Protein AF-A0A7X4D6W7-F1 (afdb_monomer_lite)

Secondary structure (DSSP, 8-state):
-HHHHHHHHHHHHHH---HHHHHHHHHHHHHHHHHHSPPHHHHHHHHHHHHHHHHHHHHHHHHHHHHHHHHHHHHHHHHHHHHHHHHHHHHHHHHHHHHHHHHHHTT-

Radius of gyration: 42.19 Å; chains: 1; bounding box: 81×18×113 Å

pLDDT: mean 94.42, std 5.71, range [59.44, 98.62]

Foldseek 3Di:
DVVLVVQLVCCVPPVVDDNVVSNVVSVVVVVVCVVPDDDPVNVVVVVVVVVVVVVVVVVVVVVVVVVVVVVVVVVVVVVVVVVVVVVVVVVVVVVVVVVVVVVVVVVD

Sequence (108 aa):
MNNAIALARKLEREHGFNQPQAEGIAQAIHEHESEHLATKADLAKLEATTKADLAKLEATTKADLAKLEANLAKLEAKLETGLTQLQIKLMTWTAVLAGIIIAVLKLT

Structure (mmCIF, N/CA/C/O backbone):
data_AF-A0A7X4D6W7-F1
#
_entry.id   AF-A0A7X4D6W7-F1
#
loop_
_atom_site.group_PDB
_atom_site.id
_atom_site.type_symbol
_atom_site.label_atom_id
_atom_site.label_alt_id
_atom_site.label_comp_id
_atom_site.label_asym_id
_atom_site.label_entity_id
_atom_site.label_seq_id
_atom_site.pdbx_PDB_ins_code
_atom_site.Cartn_x
_atom_site.Cartn_y
_atom_site.Cartn_z
_atom_site.occupancy
_atom_site.B_iso_or_equiv
_atom_site.auth_seq_id
_atom_site.auth_comp_id
_atom_site.auth_asym_id
_atom_site.auth_atom_id
_atom_site.pdbx_PDB_model_num
ATOM 1 N N . MET A 1 1 ? -22.251 -4.854 34.761 1.00 59.44 1 MET A N 1
ATOM 2 C CA . MET A 1 1 ? -23.123 -5.304 35.878 1.00 59.44 1 MET A CA 1
ATOM 3 C C . MET A 1 1 ? -22.401 -5.583 37.199 1.00 59.44 1 MET A C 1
ATOM 5 O O . MET A 1 1 ? -22.775 -4.932 38.162 1.00 59.44 1 MET A O 1
ATOM 9 N N . ASN A 1 2 ? -21.382 -6.456 37.303 1.00 71.69 2 ASN A N 1
ATOM 10 C CA . ASN A 1 2 ? -20.753 -6.753 38.615 1.00 71.69 2 ASN A CA 1
ATOM 11 C C . ASN A 1 2 ? -20.217 -5.511 39.360 1.00 71.69 2 ASN A C 1
ATOM 13 O O . ASN A 1 2 ? -20.422 -5.399 40.566 1.00 71.69 2 ASN A O 1
ATOM 17 N N . ASN A 1 3 ? -19.613 -4.550 38.650 1.00 82.88 3 ASN A N 1
ATOM 18 C CA . ASN A 1 3 ? -19.128 -3.306 39.264 1.00 82.88 3 ASN A CA 1
ATOM 19 C C . ASN A 1 3 ? -20.259 -2.361 39.701 1.00 82.88 3 ASN A C 1
ATOM 21 O O . ASN A 1 3 ? -20.164 -1.775 40.773 1.00 82.88 3 ASN A O 1
ATOM 25 N N . ALA A 1 4 ? -21.347 -2.259 38.931 1.00 88.06 4 ALA A N 1
ATOM 26 C CA . ALA A 1 4 ? -22.500 -1.428 39.290 1.00 88.06 4 ALA A CA 1
ATOM 27 C C . ALA A 1 4 ? -23.205 -1.957 40.554 1.00 88.06 4 ALA A C 1
ATOM 29 O O . ALA A 1 4 ? -23.505 -1.201 41.471 1.00 88.06 4 ALA A O 1
ATOM 30 N N . ILE A 1 5 ? -23.370 -3.280 40.666 1.00 89.81 5 ILE A N 1
ATOM 31 C CA . ILE A 1 5 ? -23.958 -3.917 41.856 1.00 89.81 5 ILE A CA 1
ATOM 32 C C . ILE A 1 5 ? -23.047 -3.741 43.080 1.00 89.81 5 ILE A C 1
ATOM 34 O O . ILE A 1 5 ? -23.523 -3.497 44.189 1.00 89.81 5 ILE A O 1
ATOM 38 N N . ALA A 1 6 ? -21.728 -3.850 42.895 1.00 92.81 6 ALA A N 1
ATOM 39 C CA . ALA A 1 6 ? -20.769 -3.600 43.966 1.00 92.81 6 ALA A CA 1
ATOM 40 C C . ALA A 1 6 ? -20.799 -2.135 44.437 1.00 92.81 6 ALA A C 1
ATOM 42 O O . ALA A 1 6 ? -20.737 -1.888 45.642 1.00 92.81 6 ALA A O 1
ATOM 43 N N . LEU A 1 7 ? -20.943 -1.185 43.507 1.00 92.69 7 LEU A N 1
ATOM 44 C CA . LEU A 1 7 ? -21.059 0.242 43.800 1.00 92.69 7 LEU A CA 1
ATOM 45 C C . LEU A 1 7 ? -22.356 0.567 44.553 1.00 92.69 7 LEU A C 1
ATOM 47 O O . LEU A 1 7 ? -22.292 1.226 45.589 1.00 92.69 7 LEU A O 1
ATOM 51 N N . ALA A 1 8 ? -23.500 0.038 44.112 1.00 93.62 8 ALA A N 1
ATOM 52 C CA . ALA A 1 8 ? -24.781 0.208 44.803 1.00 93.62 8 ALA A CA 1
ATOM 53 C C . ALA A 1 8 ? -24.704 -0.290 46.260 1.00 93.62 8 ALA A C 1
ATOM 55 O O . ALA A 1 8 ? -24.963 0.458 47.201 1.00 93.62 8 ALA A O 1
ATOM 56 N N . ARG A 1 9 ? -24.183 -1.506 46.478 1.00 93.25 9 ARG A N 1
ATOM 57 C CA . ARG A 1 9 ? -23.985 -2.066 47.832 1.00 93.25 9 ARG A CA 1
ATOM 58 C C . ARG A 1 9 ? -23.005 -1.277 48.700 1.00 93.25 9 ARG A C 1
ATOM 60 O O . ARG A 1 9 ? -23.009 -1.439 49.922 1.00 93.25 9 ARG A O 1
ATOM 67 N N . LYS A 1 10 ? -22.094 -0.514 48.094 1.00 94.50 10 LYS A N 1
ATOM 68 C CA . LYS A 1 10 ? -21.163 0.359 48.814 1.00 94.50 10 LYS A CA 1
ATOM 69 C C . LYS A 1 10 ? -21.861 1.648 49.246 1.00 94.50 10 LYS A C 1
ATOM 71 O O . LYS A 1 10 ? -21.742 2.036 50.403 1.00 94.50 10 LYS A O 1
ATOM 76 N N . LEU A 1 11 ? -22.652 2.246 48.354 1.00 94.00 11 LEU A N 1
ATOM 77 C CA . LEU A 1 11 ? -23.474 3.428 48.635 1.00 94.00 11 LEU A CA 1
ATOM 78 C C . LEU A 1 11 ? -24.482 3.173 49.767 1.00 94.00 11 LEU A C 1
ATOM 80 O O . LEU A 1 11 ? -24.625 4.013 50.654 1.00 94.00 11 LEU A O 1
ATOM 84 N N . GLU A 1 12 ? -25.106 1.993 49.794 1.00 94.75 12 GLU A N 1
ATOM 85 C CA . GLU A 1 12 ? -26.018 1.592 50.876 1.00 94.75 12 GLU A CA 1
ATOM 86 C C . GLU A 1 12 ? -25.314 1.481 52.235 1.00 94.75 12 GLU A C 1
ATOM 88 O O . GLU A 1 12 ? -25.796 1.999 53.241 1.00 94.75 12 GLU A O 1
ATOM 93 N N . ARG A 1 13 ? -24.156 0.809 52.278 1.00 92.81 13 ARG A N 1
ATOM 94 C CA . ARG A 1 13 ? -23.479 0.464 53.541 1.00 92.81 13 ARG A CA 1
ATOM 95 C C . ARG A 1 13 ? -22.631 1.588 54.124 1.00 92.81 13 ARG A C 1
ATOM 97 O O . ARG A 1 13 ? -22.550 1.701 55.342 1.00 92.81 13 ARG A O 1
ATOM 104 N N . GLU A 1 14 ? -21.970 2.374 53.281 1.00 93.56 14 GLU A N 1
ATOM 105 C CA . GLU A 1 14 ? -20.969 3.360 53.719 1.00 93.56 14 GLU A CA 1
ATOM 106 C C . GLU A 1 14 ? -21.504 4.795 53.717 1.00 93.56 14 GLU A C 1
ATOM 108 O O . GLU A 1 14 ? -20.953 5.658 54.399 1.00 93.56 14 GLU A O 1
ATOM 113 N N . HIS A 1 15 ? -22.578 5.060 52.969 1.00 89.88 15 HIS A N 1
ATOM 114 C CA . HIS A 1 15 ? -23.077 6.418 52.741 1.00 89.88 15 HIS A CA 1
ATOM 115 C C . HIS A 1 15 ? -24.567 6.594 53.066 1.00 89.88 15 HIS A C 1
ATOM 117 O O . HIS A 1 15 ? -25.097 7.691 52.905 1.00 89.88 15 HIS A O 1
ATOM 123 N N . GLY A 1 16 ? -25.236 5.546 53.562 1.00 89.31 16 GLY A N 1
ATOM 124 C CA . GLY A 1 16 ? -26.609 5.624 54.068 1.00 89.31 16 GLY A CA 1
ATOM 125 C C . GLY A 1 16 ? -27.675 5.870 52.998 1.00 89.31 16 GLY A C 1
ATOM 126 O O . GLY A 1 16 ? -28.794 6.252 53.341 1.00 89.31 16 GLY A O 1
ATOM 127 N N . PHE A 1 17 ? -27.352 5.667 51.717 1.00 93.56 17 PHE A N 1
ATOM 128 C CA . PHE A 1 17 ? -28.344 5.717 50.644 1.00 93.56 17 PHE A CA 1
ATOM 129 C C . PHE A 1 17 ? -29.317 4.543 50.768 1.00 93.56 17 PHE A C 1
ATOM 131 O O . PHE A 1 17 ? -28.921 3.425 51.100 1.00 93.56 17 PHE A O 1
ATOM 138 N N . ASN A 1 18 ? -30.595 4.779 50.473 1.00 93.56 18 ASN A N 1
ATOM 139 C CA . ASN A 1 18 ? -31.544 3.676 50.347 1.00 93.56 18 ASN A CA 1
ATOM 140 C C . ASN A 1 18 ? -31.336 2.930 49.017 1.00 93.56 18 ASN A C 1
ATOM 142 O O . ASN A 1 18 ? -30.727 3.455 48.083 1.00 93.56 18 ASN A O 1
ATOM 146 N N . GLN A 1 19 ? -31.854 1.705 48.932 1.00 92.06 19 GLN A N 1
ATOM 147 C CA . GLN A 1 19 ? -31.657 0.832 47.772 1.00 92.06 19 GLN A CA 1
ATOM 148 C C . GLN A 1 19 ? -32.035 1.501 46.427 1.00 92.06 19 GLN A C 1
ATOM 150 O O . GLN A 1 19 ? -31.192 1.513 45.530 1.00 92.06 19 GLN A O 1
ATOM 155 N N . PRO A 1 20 ? -33.208 2.157 46.274 1.00 93.75 20 PRO A N 1
ATOM 156 C CA . PRO A 1 20 ? -33.543 2.854 45.029 1.00 93.75 20 PRO A CA 1
ATOM 157 C C . PRO A 1 20 ? -32.540 3.947 44.627 1.00 93.75 20 PRO A C 1
ATOM 159 O O . PRO A 1 20 ? -32.229 4.105 43.447 1.00 93.75 20 PRO A O 1
ATOM 162 N N . GLN A 1 21 ? -32.020 4.711 45.595 1.00 93.88 21 GLN A N 1
ATOM 163 C CA . GLN A 1 21 ? -31.022 5.754 45.335 1.00 93.88 21 GLN A CA 1
ATOM 164 C C . GLN A 1 21 ? -29.677 5.158 44.911 1.00 93.88 21 GLN A C 1
ATOM 166 O O . GLN A 1 21 ? -29.067 5.631 43.953 1.00 93.88 21 GLN A O 1
ATOM 171 N N . ALA A 1 22 ? -29.218 4.119 45.608 1.00 94.75 22 ALA A N 1
ATOM 172 C CA . ALA A 1 22 ? -27.945 3.469 45.330 1.00 94.75 22 ALA A CA 1
ATOM 173 C C . ALA A 1 22 ? -27.931 2.775 43.958 1.00 94.75 22 ALA A C 1
ATOM 175 O O . ALA A 1 22 ? -26.953 2.901 43.218 1.00 94.75 22 ALA A O 1
ATOM 176 N N . GLU A 1 23 ? -29.021 2.092 43.599 1.00 93.12 23 GLU A N 1
ATOM 177 C CA . GLU A 1 23 ? -29.201 1.470 42.284 1.00 93.12 23 GLU A CA 1
ATOM 178 C C . GLU A 1 23 ? -29.250 2.521 41.169 1.00 93.12 23 GLU A C 1
ATOM 180 O O . GLU A 1 23 ? -28.527 2.388 40.182 1.00 93.12 23 GLU A O 1
ATOM 185 N N . GLY A 1 24 ? -30.016 3.605 41.351 1.00 93.62 24 GLY A N 1
ATOM 186 C CA . GLY A 1 24 ? -30.113 4.687 40.365 1.00 93.62 24 GLY A CA 1
ATOM 187 C C . GLY A 1 24 ? -28.771 5.371 40.086 1.00 93.62 24 GLY A C 1
ATOM 188 O O . GLY A 1 24 ? -28.416 5.581 38.927 1.00 93.62 24 GLY A O 1
ATOM 189 N N . ILE A 1 25 ? -27.985 5.661 41.130 1.00 92.44 25 ILE A N 1
ATOM 190 C CA . ILE A 1 25 ? -26.644 6.253 40.985 1.00 92.44 25 ILE A CA 1
ATOM 191 C C . ILE A 1 25 ? -25.692 5.276 40.287 1.00 92.44 25 ILE A C 1
ATOM 193 O O . ILE A 1 25 ? -24.982 5.659 39.357 1.00 92.44 25 ILE A O 1
ATOM 197 N N . ALA A 1 26 ? -25.669 4.010 40.714 1.00 93.31 26 ALA A N 1
ATOM 198 C CA . ALA A 1 26 ? -24.780 3.015 40.126 1.00 93.31 26 ALA A CA 1
ATOM 199 C C . ALA A 1 26 ? -25.115 2.725 38.657 1.00 93.31 26 ALA A C 1
ATOM 201 O O . ALA A 1 26 ? -24.208 2.488 37.857 1.00 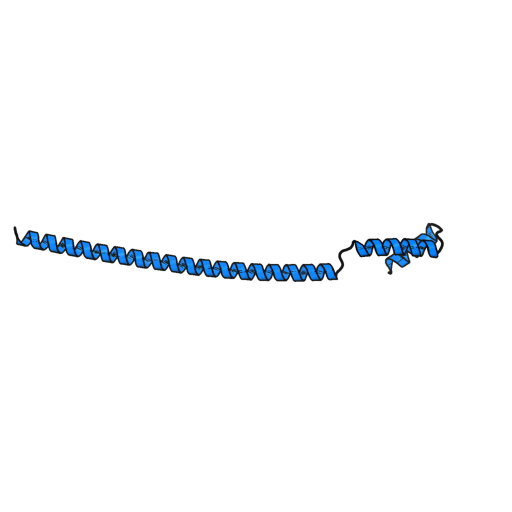93.31 26 ALA A O 1
ATOM 202 N N . GLN A 1 27 ? -26.398 2.765 38.298 1.00 91.56 27 GLN A N 1
ATOM 203 C CA . GLN A 1 27 ? -26.844 2.588 36.926 1.00 91.56 27 GLN A CA 1
ATOM 204 C C . GLN A 1 27 ? -26.512 3.800 36.052 1.00 91.56 27 GLN A C 1
ATOM 206 O O . GLN A 1 27 ? -25.934 3.607 34.988 1.00 91.56 27 GLN A O 1
ATOM 211 N N . ALA A 1 28 ? -26.753 5.025 36.529 1.00 91.88 28 ALA A N 1
ATOM 212 C CA . ALA A 1 28 ? -26.384 6.240 35.798 1.00 91.88 28 ALA A CA 1
ATOM 213 C C . ALA A 1 28 ? -24.873 6.305 35.504 1.00 91.88 28 ALA A C 1
ATOM 215 O O . ALA A 1 28 ? -24.463 6.666 34.403 1.00 91.88 28 ALA A O 1
ATOM 216 N N . ILE A 1 29 ? -24.033 5.897 36.465 1.00 90.38 29 ILE A N 1
ATOM 217 C CA . ILE A 1 29 ? -22.578 5.803 36.267 1.00 90.38 29 ILE A CA 1
ATOM 218 C C . ILE A 1 29 ? -22.233 4.705 35.256 1.00 90.38 29 ILE A C 1
ATOM 220 O O . ILE A 1 29 ? -21.395 4.922 34.385 1.00 90.38 29 ILE A O 1
ATOM 224 N N . HIS A 1 30 ? -22.877 3.537 35.344 1.00 89.56 30 HIS A N 1
ATOM 225 C CA . HIS A 1 30 ? -22.619 2.439 34.415 1.00 89.56 30 HIS A CA 1
ATOM 226 C C . HIS A 1 30 ? -22.994 2.792 32.973 1.00 89.56 30 HIS A C 1
ATOM 228 O O . HIS A 1 30 ? -22.234 2.469 32.061 1.00 89.56 30 HIS A O 1
ATOM 234 N N . GLU A 1 31 ? -24.136 3.451 32.780 1.00 88.12 31 GLU A N 1
ATOM 235 C CA . GLU A 1 31 ? -24.605 3.925 31.478 1.00 88.12 31 GLU A CA 1
ATOM 236 C C . GLU A 1 31 ? -23.617 4.944 30.902 1.00 88.12 31 GLU A C 1
ATOM 238 O O . GLU A 1 31 ? -23.079 4.717 29.817 1.00 88.12 31 GLU A O 1
ATOM 243 N N . HIS A 1 32 ? -23.250 5.967 31.679 1.00 88.94 32 HIS A N 1
ATOM 244 C CA . HIS A 1 32 ? -22.270 6.970 31.261 1.00 88.94 32 HIS A CA 1
ATOM 245 C C . HIS A 1 32 ? -20.894 6.365 30.914 1.00 88.94 32 HIS A C 1
ATOM 247 O O . HIS A 1 32 ? -20.291 6.720 29.903 1.00 88.94 32 HIS A O 1
ATOM 253 N N . GLU A 1 33 ? -20.377 5.421 31.711 1.00 87.38 33 GLU A N 1
ATOM 254 C CA . GLU A 1 33 ? -19.128 4.715 31.384 1.00 87.38 33 GLU A CA 1
ATOM 255 C C . GLU A 1 33 ? -19.259 3.883 30.104 1.00 87.38 33 GLU A C 1
ATOM 257 O O . GLU A 1 33 ? -18.354 3.873 29.271 1.00 87.38 33 GLU A O 1
ATOM 262 N N . SER A 1 34 ? -20.381 3.185 29.926 1.00 85.00 34 SER A N 1
ATOM 263 C CA . SER A 1 34 ? -20.592 2.329 28.757 1.00 85.00 34 SER A CA 1
ATOM 264 C C . SER A 1 34 ? -20.701 3.108 27.447 1.00 85.00 34 SER A C 1
ATOM 266 O O . SER A 1 34 ? -20.308 2.586 26.407 1.00 85.00 34 SER A O 1
ATOM 268 N N . GLU A 1 35 ? -21.164 4.358 27.493 1.00 86.38 35 GLU A N 1
ATOM 269 C CA . GLU A 1 35 ? -21.242 5.229 26.319 1.00 86.38 35 GLU A CA 1
ATOM 270 C C . GLU A 1 35 ? -19.876 5.769 25.872 1.00 86.38 35 GLU A C 1
ATOM 272 O O . GLU A 1 35 ? -19.711 6.120 24.706 1.00 86.38 35 GLU A O 1
ATOM 277 N N . HIS A 1 36 ? -18.905 5.895 26.782 1.00 82.81 36 HIS A N 1
ATOM 278 C CA . HIS A 1 36 ? -17.643 6.604 26.513 1.00 82.81 36 HIS A CA 1
ATOM 279 C C . HIS A 1 36 ? -16.431 5.676 26.372 1.00 82.81 36 HIS A C 1
ATOM 281 O O . HIS A 1 36 ? -15.348 6.116 25.980 1.00 82.81 36 HIS A O 1
ATOM 287 N N . LEU A 1 37 ? -16.590 4.391 26.683 1.00 87.00 37 LEU A N 1
ATOM 288 C CA . LEU A 1 37 ? -15.519 3.410 26.583 1.00 87.00 37 LEU A CA 1
ATOM 289 C C . LEU A 1 37 ? -15.550 2.697 25.232 1.00 87.00 37 LEU A C 1
ATOM 291 O O . LEU A 1 37 ? -16.552 2.100 24.846 1.00 87.00 37 LEU A O 1
ATOM 295 N N . ALA A 1 38 ? -14.401 2.679 24.554 1.00 87.50 38 ALA A N 1
ATOM 296 C CA . ALA A 1 38 ? -14.204 1.796 23.414 1.00 87.50 38 ALA A CA 1
ATOM 297 C C . ALA A 1 38 ? -14.352 0.335 23.862 1.00 87.50 38 ALA A C 1
ATOM 299 O O . ALA A 1 38 ? -13.708 -0.127 24.811 1.00 87.50 38 ALA A O 1
ATOM 300 N N . THR A 1 39 ? -15.202 -0.407 23.164 1.00 89.81 39 THR A N 1
ATOM 301 C CA . THR A 1 39 ? -15.470 -1.810 23.455 1.00 89.81 39 THR A CA 1
ATOM 302 C C . THR A 1 39 ? -14.451 -2.718 22.770 1.00 89.81 39 THR A C 1
ATOM 304 O O . THR A 1 39 ? -13.717 -2.332 21.857 1.00 89.81 39 THR A O 1
ATOM 307 N N . LYS A 1 40 ? -14.438 -3.999 23.154 1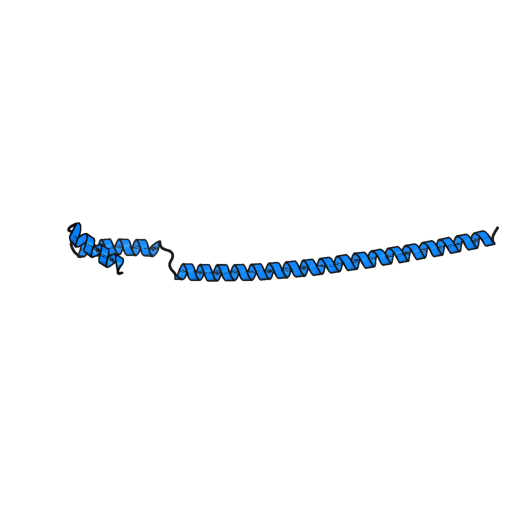.00 92.88 40 LYS A N 1
ATOM 308 C CA . LYS A 1 40 ? -13.660 -5.017 22.428 1.00 92.88 40 LYS A CA 1
ATOM 309 C C . LYS A 1 40 ? -14.077 -5.133 20.958 1.00 92.88 40 LYS A C 1
ATOM 311 O O . LYS A 1 40 ? -13.241 -5.474 20.128 1.00 92.88 40 LYS A O 1
ATOM 316 N N . ALA A 1 41 ? -15.344 -4.859 20.639 1.00 91.19 41 ALA A N 1
ATOM 317 C CA . ALA A 1 41 ? -15.829 -4.871 19.264 1.00 91.19 41 ALA A CA 1
ATOM 318 C C . ALA A 1 41 ? -15.233 -3.711 18.452 1.00 91.19 41 ALA A C 1
ATOM 320 O O . ALA A 1 41 ? -14.821 -3.919 17.311 1.00 91.19 41 ALA A O 1
ATOM 321 N N . ASP A 1 42 ? -15.103 -2.527 19.058 1.00 94.81 42 ASP A N 1
ATOM 322 C CA . ASP A 1 42 ? -14.457 -1.372 18.424 1.00 94.81 42 ASP A CA 1
ATOM 323 C C . ASP A 1 42 ? -12.980 -1.651 18.138 1.00 94.81 42 ASP A C 1
ATOM 325 O O . ASP A 1 42 ? -12.503 -1.401 17.031 1.00 94.81 42 ASP A O 1
ATOM 329 N N . LEU A 1 43 ? -12.275 -2.261 19.097 1.00 96.12 43 LEU A N 1
ATOM 330 C CA . LEU A 1 43 ? -10.886 -2.689 18.911 1.00 96.12 43 LEU A CA 1
ATOM 331 C C . LEU A 1 43 ? -10.750 -3.746 17.809 1.00 96.12 43 LEU A C 1
ATOM 333 O O . LEU A 1 43 ? -9.872 -3.619 16.961 1.00 96.12 43 LEU A O 1
ATOM 337 N N . ALA A 1 44 ? -11.632 -4.748 17.769 1.00 96.75 44 ALA A N 1
ATOM 338 C CA . ALA A 1 44 ? -11.615 -5.769 16.721 1.00 96.75 44 ALA A CA 1
ATOM 339 C C . ALA A 1 44 ? -11.871 -5.168 15.328 1.00 96.75 44 ALA A C 1
ATOM 341 O O . ALA A 1 44 ? -11.219 -5.543 14.351 1.00 96.75 44 ALA A O 1
ATOM 342 N N . LYS A 1 45 ? -12.784 -4.193 15.230 1.00 97.62 45 LYS A N 1
ATOM 343 C CA . LYS A 1 45 ? -13.041 -3.452 13.990 1.00 97.62 45 LYS A CA 1
ATOM 344 C C . LYS A 1 45 ? -11.825 -2.627 13.567 1.00 97.62 45 LYS A C 1
ATOM 346 O O . LYS A 1 45 ? -11.475 -2.623 12.385 1.00 97.62 45 LYS A O 1
ATOM 351 N N . LEU A 1 46 ? -11.175 -1.950 14.513 1.00 98.00 46 LEU A N 1
ATOM 352 C CA . LEU A 1 46 ? -9.964 -1.175 14.251 1.00 98.00 46 LEU A CA 1
ATOM 353 C C . LEU A 1 46 ? -8.808 -2.078 13.804 1.00 98.00 46 LEU A C 1
ATOM 355 O O . LEU A 1 46 ? -8.126 -1.754 12.835 1.00 98.00 46 LEU A O 1
ATOM 359 N N . GLU A 1 47 ? -8.624 -3.233 14.446 1.00 98.06 47 GLU A N 1
ATOM 360 C CA . GLU A 1 47 ? -7.612 -4.223 14.071 1.00 98.06 47 GLU A CA 1
ATOM 361 C C . GLU A 1 47 ? -7.853 -4.758 12.653 1.00 98.06 47 GLU A C 1
ATOM 363 O O . GLU A 1 47 ? -6.928 -4.801 11.841 1.00 98.06 47 GLU A O 1
ATOM 368 N N . ALA A 1 48 ? -9.100 -5.111 12.325 1.00 98.00 48 ALA A N 1
ATOM 369 C CA . ALA A 1 48 ? -9.468 -5.577 10.991 1.00 98.00 48 ALA A CA 1
ATOM 370 C C . ALA A 1 48 ? -9.221 -4.505 9.917 1.00 98.00 48 ALA A C 1
ATOM 372 O O . ALA A 1 48 ? -8.647 -4.805 8.870 1.00 98.00 48 ALA A O 1
ATOM 373 N N . THR A 1 49 ? -9.600 -3.255 10.197 1.00 98.25 49 THR A N 1
ATOM 374 C CA . THR A 1 49 ? -9.383 -2.121 9.282 1.00 98.25 49 THR A CA 1
ATOM 375 C C . THR A 1 49 ? -7.889 -1.872 9.078 1.00 98.25 49 THR A C 1
ATOM 377 O O . THR A 1 49 ? -7.421 -1.816 7.947 1.00 98.25 49 THR A O 1
ATOM 380 N N . THR A 1 50 ? -7.114 -1.850 10.165 1.00 98.38 50 THR A N 1
ATOM 381 C CA . THR A 1 50 ? -5.658 -1.643 10.122 1.00 98.38 50 THR A CA 1
ATOM 382 C C . THR A 1 50 ? -4.955 -2.744 9.328 1.00 98.38 50 THR A C 1
ATOM 384 O O . THR A 1 50 ? -4.074 -2.461 8.519 1.00 98.38 50 THR A O 1
ATOM 387 N N . LYS A 1 51 ? -5.356 -4.010 9.511 1.00 98.44 51 LYS A N 1
ATOM 388 C CA . LYS A 1 51 ? -4.830 -5.141 8.731 1.00 98.44 51 LYS A CA 1
ATOM 389 C C . LYS A 1 51 ? -5.149 -5.008 7.243 1.00 98.44 51 LYS A C 1
ATOM 391 O O . LYS A 1 51 ? -4.279 -5.275 6.417 1.00 98.44 51 LYS A O 1
ATOM 396 N N . ALA A 1 52 ? -6.367 -4.593 6.901 1.00 98.12 52 ALA A N 1
ATOM 397 C CA . ALA A 1 52 ? -6.764 -4.378 5.512 1.00 98.12 52 ALA A CA 1
ATOM 398 C C . ALA A 1 52 ? -5.964 -3.239 4.858 1.00 98.12 52 ALA A C 1
ATOM 400 O O . ALA A 1 52 ? -5.483 -3.397 3.734 1.00 98.12 52 ALA A O 1
ATOM 401 N N . ASP A 1 53 ? -5.762 -2.131 5.573 1.00 98.62 53 ASP A N 1
ATOM 402 C CA . ASP A 1 53 ? -4.974 -0.995 5.088 1.00 98.62 53 ASP A CA 1
ATOM 403 C C . ASP A 1 53 ? -3.502 -1.370 4.878 1.00 98.62 53 ASP A C 1
ATOM 405 O O . ASP A 1 53 ? -2.924 -1.037 3.843 1.00 98.62 53 ASP A O 1
ATOM 409 N N . LEU A 1 54 ? -2.912 -2.139 5.801 1.00 98.62 54 LEU A N 1
ATOM 410 C CA . LEU A 1 54 ? -1.556 -2.679 5.655 1.00 98.62 54 LEU A CA 1
ATOM 411 C C . LEU A 1 54 ? -1.425 -3.595 4.435 1.00 98.62 54 LEU A C 1
ATOM 413 O O . LEU A 1 54 ? -0.490 -3.438 3.652 1.00 98.62 54 LEU A O 1
ATOM 417 N N . ALA A 1 55 ? -2.375 -4.512 4.236 1.00 98.44 55 ALA A N 1
ATOM 418 C CA . ALA A 1 55 ? -2.371 -5.410 3.082 1.00 98.44 55 ALA A CA 1
ATOM 419 C C . ALA A 1 55 ? -2.494 -4.639 1.757 1.00 98.44 55 ALA A C 1
ATOM 421 O O . ALA A 1 55 ? -1.811 -4.949 0.779 1.00 98.44 55 ALA A O 1
ATOM 422 N N . LYS A 1 56 ? -3.337 -3.598 1.727 1.00 98.50 56 LYS A N 1
ATOM 423 C CA . LYS A 1 56 ? -3.471 -2.713 0.568 1.00 98.50 56 LYS A CA 1
ATOM 424 C C . LYS A 1 56 ? -2.173 -1.959 0.293 1.00 98.50 56 LYS A C 1
ATOM 426 O O . LYS A 1 56 ? -1.752 -1.909 -0.861 1.00 98.50 56 LY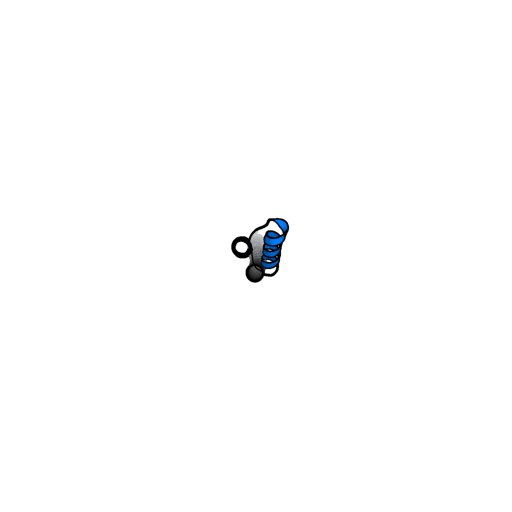S A O 1
ATOM 431 N N . LEU A 1 57 ? -1.539 -1.413 1.332 1.00 98.62 57 LEU A N 1
ATOM 432 C CA . LEU A 1 57 ? -0.269 -0.704 1.212 1.00 98.62 57 LEU A CA 1
ATOM 433 C C . LEU A 1 57 ? 0.821 -1.624 0.647 1.00 98.62 57 LEU A C 1
ATOM 435 O O . LEU A 1 57 ? 1.461 -1.272 -0.342 1.00 98.62 57 LEU A O 1
ATOM 439 N N . GLU A 1 58 ? 0.967 -2.831 1.198 1.00 98.56 58 GLU A N 1
ATOM 440 C CA . GLU A 1 58 ? 1.937 -3.823 0.722 1.00 98.56 58 GLU A CA 1
ATOM 441 C C . GLU A 1 58 ? 1.717 -4.172 -0.759 1.00 98.56 58 GLU A C 1
ATOM 443 O O . GLU A 1 58 ? 2.670 -4.209 -1.541 1.00 98.56 58 GLU A O 1
ATOM 448 N N . ALA A 1 59 ? 0.461 -4.373 -1.170 1.00 98.38 59 ALA A N 1
ATOM 449 C CA . ALA A 1 59 ? 0.119 -4.642 -2.563 1.00 98.38 59 ALA A CA 1
ATOM 450 C C . ALA A 1 59 ? 0.482 -3.467 -3.484 1.00 98.38 59 ALA A C 1
ATOM 452 O O . ALA A 1 59 ? 1.085 -3.681 -4.538 1.00 98.38 59 ALA A O 1
ATOM 453 N N . THR A 1 60 ? 0.163 -2.229 -3.085 1.00 98.50 60 THR A N 1
ATOM 454 C CA . THR A 1 60 ? 0.514 -1.036 -3.872 1.00 98.50 60 THR A CA 1
ATOM 455 C C . THR A 1 60 ? 2.022 -0.851 -3.992 1.00 98.50 60 THR A C 1
ATOM 457 O O . THR A 1 60 ? 2.520 -0.646 -5.094 1.00 98.50 60 THR A O 1
ATOM 460 N N . THR A 1 61 ? 2.773 -1.035 -2.904 1.00 98.44 61 THR A N 1
ATOM 461 C CA . THR A 1 61 ? 4.234 -0.915 -2.922 1.00 98.44 61 THR A CA 1
ATOM 462 C C . THR A 1 61 ? 4.881 -1.971 -3.816 1.00 98.44 61 THR A C 1
ATOM 464 O O . THR A 1 61 ? 5.786 -1.644 -4.580 1.00 98.44 61 THR A O 1
ATOM 467 N N . LYS A 1 62 ? 4.405 -3.225 -3.785 1.00 98.44 62 LYS A N 1
ATOM 468 C CA . LYS A 1 62 ? 4.897 -4.274 -4.697 1.00 98.44 62 LYS A CA 1
ATOM 469 C C . LYS A 1 62 ? 4.613 -3.943 -6.161 1.00 98.44 62 LYS A C 1
ATOM 471 O O . LYS A 1 62 ? 5.482 -4.143 -7.005 1.00 98.44 62 LYS A O 1
ATOM 476 N N . ALA A 1 63 ? 3.422 -3.426 -6.464 1.00 98.31 63 ALA A N 1
ATOM 477 C CA . ALA A 1 63 ? 3.063 -3.030 -7.823 1.00 98.31 63 ALA A CA 1
ATOM 478 C C . ALA A 1 63 ? 3.935 -1.871 -8.336 1.00 98.31 63 ALA A C 1
ATOM 480 O O . ALA A 1 63 ? 4.412 -1.912 -9.472 1.00 98.31 63 ALA A O 1
ATOM 481 N N . ASP A 1 64 ? 4.188 -0.867 -7.495 1.00 98.56 64 ASP A N 1
ATOM 482 C CA . ASP A 1 64 ? 5.052 0.263 -7.840 1.00 98.56 64 ASP A CA 1
ATOM 483 C C . ASP A 1 64 ? 6.506 -0.173 -8.046 1.00 98.56 64 ASP A C 1
ATOM 485 O O . ASP A 1 64 ? 7.149 0.264 -9.002 1.00 98.56 64 ASP A O 1
ATOM 489 N N . LEU A 1 65 ? 7.007 -1.087 -7.210 1.00 98.62 65 LEU A N 1
ATOM 490 C CA . LEU A 1 65 ? 8.346 -1.654 -7.357 1.00 98.62 65 LEU A CA 1
ATOM 491 C C . LEU A 1 65 ? 8.487 -2.426 -8.676 1.00 98.62 65 LEU A C 1
ATOM 493 O O . LEU A 1 65 ? 9.406 -2.147 -9.442 1.00 98.62 65 LEU A O 1
ATOM 497 N N . ALA A 1 66 ? 7.525 -3.289 -9.014 1.00 98.38 66 ALA A N 1
ATOM 498 C CA . ALA A 1 66 ? 7.518 -4.006 -10.293 1.00 98.38 66 ALA A CA 1
ATOM 499 C C . ALA A 1 66 ? 7.471 -3.049 -11.502 1.00 98.38 66 ALA A C 1
ATOM 501 O O . ALA A 1 66 ? 8.110 -3.277 -12.533 1.00 98.38 66 ALA A O 1
ATOM 502 N N . LYS A 1 67 ? 6.739 -1.934 -11.385 1.00 98.50 67 LYS A N 1
ATOM 503 C CA . LYS A 1 67 ? 6.697 -0.895 -12.422 1.00 98.50 67 LYS A CA 1
ATOM 504 C C . LYS A 1 67 ? 8.041 -0.179 -12.569 1.00 98.50 67 LYS A C 1
ATOM 506 O O . LYS A 1 67 ? 8.437 0.136 -13.693 1.00 98.50 67 LYS A O 1
ATOM 511 N N . LEU A 1 68 ? 8.734 0.094 -11.464 1.00 98.56 68 LEU A N 1
ATOM 512 C CA . LEU A 1 68 ? 10.075 0.680 -11.486 1.00 98.56 68 LEU A CA 1
ATOM 513 C C . LEU A 1 68 ? 11.091 -0.265 -12.131 1.00 98.56 68 LEU A C 1
ATOM 515 O O . LEU A 1 68 ? 11.835 0.179 -13.003 1.00 98.56 68 LEU A O 1
ATOM 519 N N . GLU A 1 69 ? 11.068 -1.554 -11.788 1.00 98.56 69 GLU A N 1
ATOM 520 C CA . GLU A 1 69 ? 11.919 -2.578 -12.411 1.00 98.56 69 GLU A CA 1
ATOM 521 C C . GLU A 1 69 ? 11.697 -2.649 -13.930 1.00 98.56 69 GLU A C 1
ATOM 523 O O . GLU A 1 69 ? 12.650 -2.599 -14.708 1.00 98.56 69 GLU A O 1
ATOM 528 N N . ALA A 1 70 ? 10.437 -2.662 -14.378 1.00 98.44 70 ALA A N 1
ATOM 529 C CA . ALA A 1 70 ? 10.110 -2.661 -15.804 1.00 98.44 70 ALA A CA 1
ATOM 530 C C . ALA A 1 70 ? 10.597 -1.390 -16.525 1.00 98.44 70 ALA A C 1
ATOM 532 O O . ALA A 1 70 ? 11.066 -1.445 -17.667 1.00 98.44 70 ALA A O 1
ATOM 533 N N . ASN A 1 71 ? 10.496 -0.230 -15.870 1.00 98.50 71 ASN A N 1
ATOM 534 C CA . ASN A 1 71 ? 10.999 1.027 -16.418 1.00 98.50 71 ASN A CA 1
ATOM 535 C C . ASN A 1 71 ? 12.529 1.037 -16.520 1.00 98.50 71 ASN A C 1
ATOM 537 O O . ASN A 1 71 ? 13.051 1.543 -17.516 1.00 98.50 71 ASN A O 1
ATOM 541 N N . LEU A 1 72 ? 13.227 0.472 -15.530 1.00 98.50 72 LEU A N 1
ATOM 542 C CA . LEU A 1 72 ? 14.683 0.340 -15.533 1.00 98.50 72 LEU A CA 1
ATOM 543 C C . LEU A 1 72 ? 15.141 -0.543 -16.699 1.00 98.50 72 LEU A C 1
ATOM 545 O O . LEU A 1 72 ? 15.916 -0.080 -17.532 1.00 98.50 72 LEU A O 1
ATOM 549 N N . ALA A 1 73 ? 14.559 -1.736 -16.846 1.00 98.38 73 ALA A N 1
ATOM 550 C CA . ALA A 1 73 ? 14.875 -2.649 -17.947 1.00 98.38 73 ALA A CA 1
ATOM 551 C C . ALA A 1 73 ? 14.633 -2.005 -19.325 1.00 98.38 73 ALA A C 1
ATOM 553 O O . ALA A 1 73 ? 15.415 -2.154 -20.265 1.00 98.38 73 ALA A O 1
ATOM 554 N N . LYS A 1 74 ? 13.556 -1.218 -19.458 1.00 98.31 74 LYS A N 1
ATOM 555 C CA . LYS A 1 74 ? 13.276 -0.470 -20.691 1.00 98.31 74 LYS A CA 1
ATOM 556 C C . LYS A 1 74 ? 14.311 0.623 -20.959 1.00 98.31 74 LYS A C 1
ATOM 558 O O . LYS A 1 74 ? 14.598 0.907 -22.123 1.00 98.31 74 LYS A O 1
ATOM 563 N N . LEU A 1 75 ? 14.817 1.282 -19.919 1.00 98.38 75 LEU A N 1
ATOM 564 C CA . LEU A 1 75 ? 15.855 2.299 -20.051 1.00 98.38 75 LEU A CA 1
ATOM 565 C C . LEU A 1 75 ? 17.190 1.667 -20.457 1.00 98.38 75 LEU A C 1
ATOM 567 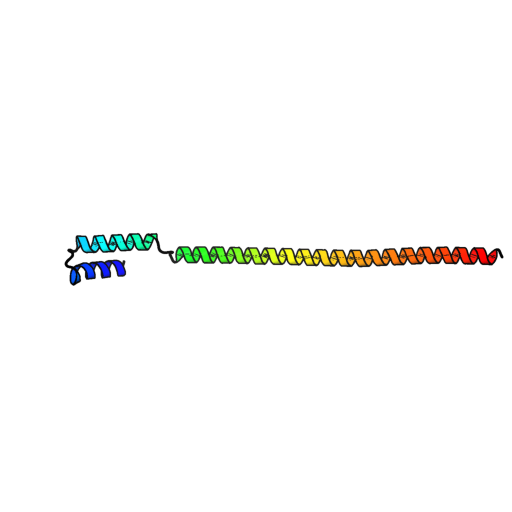O O . LEU A 1 75 ? 17.824 2.172 -21.379 1.00 98.38 75 LEU A O 1
ATOM 571 N N . GLU A 1 76 ? 17.561 0.543 -19.845 1.00 98.38 76 GLU A N 1
ATOM 572 C CA . GLU A 1 76 ? 18.751 -0.240 -20.200 1.00 98.38 76 GLU A CA 1
ATOM 573 C C . GLU A 1 76 ? 18.715 -0.662 -21.675 1.00 98.38 76 GLU A C 1
ATOM 575 O O . GLU A 1 76 ? 19.621 -0.321 -22.434 1.00 98.38 76 GLU A O 1
ATOM 580 N N . ALA A 1 77 ? 17.604 -1.245 -22.138 1.00 97.88 77 ALA A N 1
ATOM 581 C CA . ALA A 1 77 ? 17.438 -1.622 -23.544 1.00 97.88 77 ALA A CA 1
ATOM 582 C C . ALA A 1 77 ? 17.531 -0.418 -24.507 1.00 97.88 77 ALA A C 1
ATOM 584 O O . ALA A 1 77 ? 18.087 -0.509 -25.606 1.00 97.88 77 ALA A O 1
ATOM 585 N N . LYS A 1 78 ? 16.999 0.747 -24.112 1.00 98.06 78 LYS A N 1
ATOM 586 C CA . LYS A 1 78 ? 17.127 1.985 -24.902 1.00 98.06 78 LYS A CA 1
ATOM 587 C C . LYS A 1 78 ? 18.570 2.483 -24.970 1.00 98.06 78 LYS A C 1
ATOM 589 O O . LYS A 1 78 ? 18.974 3.000 -26.009 1.00 98.06 78 LYS A O 1
ATOM 594 N N . LEU A 1 79 ? 19.334 2.344 -23.890 1.00 98.06 79 LEU A N 1
ATOM 595 C CA . LEU A 1 79 ? 20.747 2.714 -23.871 1.00 98.06 79 LEU A CA 1
ATOM 596 C C . LEU A 1 79 ? 21.570 1.777 -24.761 1.00 98.06 79 LEU A C 1
ATOM 598 O O . LEU A 1 79 ? 22.323 2.261 -25.601 1.00 98.06 79 LEU A O 1
ATOM 602 N N . GLU A 1 80 ? 21.373 0.462 -24.660 1.00 97.69 80 GLU A N 1
ATOM 603 C CA . GLU A 1 80 ? 22.070 -0.528 -25.496 1.00 97.69 80 GLU A CA 1
ATOM 604 C C . GLU A 1 80 ? 21.799 -0.326 -26.993 1.00 97.69 80 GLU A C 1
ATOM 606 O O . GLU A 1 80 ? 22.721 -0.291 -27.817 1.00 97.69 80 GLU A O 1
ATOM 611 N N . THR A 1 81 ? 20.528 -0.136 -27.354 1.00 97.56 81 THR A N 1
ATOM 612 C CA . THR A 1 81 ? 20.131 0.133 -28.743 1.00 97.56 81 THR A CA 1
ATOM 613 C C . THR A 1 81 ? 20.684 1.467 -29.240 1.00 97.56 81 THR A C 1
ATOM 615 O O . THR A 1 81 ? 21.192 1.533 -30.360 1.00 97.56 81 THR A O 1
ATOM 618 N N . GLY A 1 82 ? 20.659 2.513 -28.407 1.00 97.81 82 GLY A N 1
ATOM 619 C CA . GLY A 1 82 ? 21.255 3.812 -28.719 1.00 97.81 82 GLY A CA 1
ATOM 620 C C . GLY A 1 82 ? 22.764 3.728 -28.966 1.00 97.81 82 GLY A C 1
ATOM 621 O O . GLY A 1 82 ? 23.258 4.276 -29.953 1.00 97.81 82 GLY A O 1
ATOM 622 N N . LEU A 1 83 ? 23.495 2.990 -28.125 1.00 97.88 83 LEU A N 1
ATOM 623 C CA . LEU A 1 83 ? 24.934 2.765 -28.291 1.00 97.88 83 LEU A CA 1
ATOM 624 C C . LEU A 1 83 ? 25.243 1.983 -29.571 1.00 97.88 83 LEU A C 1
ATOM 626 O O . LEU A 1 83 ? 26.124 2.380 -30.333 1.00 97.88 83 LEU A O 1
ATOM 630 N N . THR A 1 84 ? 24.475 0.931 -29.858 1.00 97.38 84 THR A N 1
ATOM 631 C CA . THR A 1 84 ? 24.647 0.130 -31.080 1.00 97.38 84 THR A CA 1
ATOM 632 C C . THR A 1 84 ? 24.387 0.966 -32.333 1.00 97.38 84 THR A C 1
ATOM 634 O O . THR A 1 84 ? 25.155 0.908 -33.294 1.00 97.38 84 THR A O 1
ATOM 637 N N . GLN A 1 85 ? 23.343 1.801 -32.329 1.00 97.69 85 GLN A N 1
ATOM 638 C CA . GLN A 1 85 ? 23.064 2.713 -33.442 1.00 97.69 85 GLN A CA 1
ATOM 639 C C . GLN A 1 85 ? 24.192 3.726 -33.656 1.00 97.69 85 GLN A C 1
ATOM 641 O O . GLN A 1 85 ? 24.592 3.964 -34.799 1.00 97.69 85 GLN A O 1
ATOM 646 N N . LEU A 1 86 ? 24.737 4.303 -32.579 1.00 97.25 86 LEU A N 1
ATOM 647 C CA . LEU A 1 86 ? 25.887 5.203 -32.666 1.00 97.25 86 LEU A CA 1
ATOM 648 C C . LEU A 1 86 ? 27.118 4.490 -33.231 1.00 97.25 86 LEU A C 1
ATOM 650 O O . LEU A 1 86 ? 27.778 5.034 -34.117 1.00 97.25 86 LEU A O 1
ATOM 654 N N . GLN A 1 87 ? 27.392 3.264 -32.787 1.00 97.62 87 GLN A N 1
ATOM 655 C CA . GLN A 1 87 ? 28.508 2.462 -33.285 1.00 97.62 87 GLN A CA 1
ATOM 656 C C . GLN A 1 87 ? 28.365 2.149 -34.782 1.00 97.62 87 GLN A C 1
ATOM 658 O O . GLN A 1 87 ? 29.317 2.342 -35.538 1.00 97.62 87 GLN A O 1
ATOM 663 N N . ILE A 1 88 ? 27.176 1.741 -35.242 1.00 97.62 88 ILE A N 1
ATOM 664 C CA . ILE A 1 88 ? 26.895 1.503 -36.669 1.00 97.62 88 ILE A CA 1
ATOM 665 C C . ILE A 1 88 ? 27.088 2.785 -37.481 1.00 97.62 88 ILE A C 1
ATOM 667 O O . ILE A 1 88 ? 27.723 2.765 -38.539 1.00 97.62 88 ILE A O 1
ATOM 671 N N . LYS A 1 89 ? 26.570 3.916 -36.989 1.00 97.62 89 LYS A N 1
ATOM 672 C CA . LYS A 1 89 ? 26.707 5.207 -37.668 1.00 97.62 89 LYS A CA 1
ATOM 673 C C . LYS A 1 89 ? 28.176 5.605 -37.793 1.00 97.62 89 LYS A C 1
ATOM 675 O O . LYS A 1 89 ? 28.594 6.007 -38.875 1.00 97.62 89 LYS A O 1
ATOM 680 N N . LEU A 1 90 ? 28.966 5.437 -36.732 1.00 97.81 90 LEU A N 1
ATOM 681 C CA . LEU A 1 90 ? 30.408 5.685 -36.757 1.00 97.81 90 LEU A CA 1
ATOM 682 C C . LEU A 1 90 ? 31.126 4.778 -37.762 1.00 97.81 90 LEU A C 1
ATOM 684 O O . LEU A 1 90 ? 31.867 5.297 -38.590 1.00 97.81 90 LEU A O 1
ATOM 688 N N . MET A 1 91 ? 30.860 3.466 -37.762 1.00 97.62 91 MET A N 1
ATOM 689 C CA . MET A 1 91 ? 31.442 2.534 -38.745 1.00 97.62 91 MET A CA 1
ATOM 690 C C . MET A 1 91 ? 31.083 2.902 -40.189 1.00 97.62 91 MET A C 1
ATOM 692 O O . MET A 1 91 ? 31.904 2.784 -41.095 1.00 97.62 91 MET A O 1
ATOM 696 N N . THR A 1 92 ? 29.861 3.385 -40.408 1.00 98.19 92 THR A N 1
ATOM 697 C CA . THR A 1 9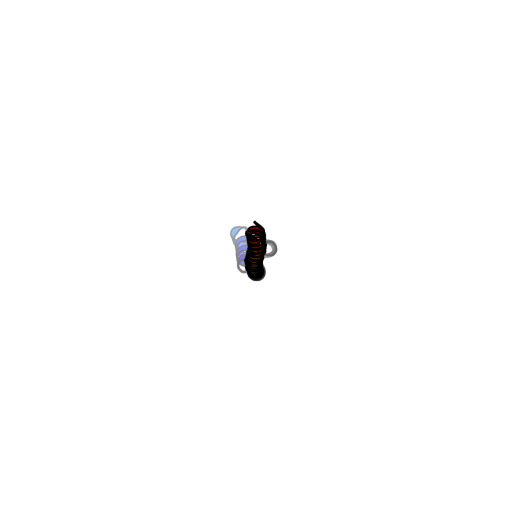2 ? 29.424 3.846 -41.729 1.00 98.19 92 THR A CA 1
ATOM 698 C C . THR A 1 92 ? 30.234 5.068 -42.170 1.00 98.19 92 THR A C 1
ATOM 700 O O . THR A 1 92 ? 30.755 5.090 -43.283 1.00 98.19 92 THR A O 1
ATOM 703 N N . TRP A 1 93 ? 30.404 6.066 -41.295 1.00 97.25 93 TRP A N 1
ATOM 704 C CA . TRP A 1 93 ? 31.212 7.253 -41.596 1.00 97.25 93 TRP A CA 1
ATOM 705 C C . TRP A 1 93 ? 32.688 6.926 -41.824 1.00 97.25 93 TRP A C 1
ATOM 707 O O . TRP A 1 93 ? 33.287 7.467 -42.752 1.00 97.25 93 TRP A O 1
ATOM 717 N N . THR A 1 94 ? 33.280 6.035 -41.027 1.00 97.06 94 THR A N 1
ATOM 718 C CA . THR A 1 94 ? 34.683 5.642 -41.210 1.00 97.06 94 THR A CA 1
ATOM 719 C C . THR A 1 94 ? 34.893 4.890 -42.522 1.00 97.06 94 THR A C 1
ATOM 721 O O . THR A 1 94 ? 35.876 5.153 -43.210 1.00 97.06 94 THR A O 1
ATOM 724 N N . ALA A 1 95 ? 33.955 4.025 -42.923 1.00 97.38 95 ALA A N 1
ATOM 725 C CA . ALA A 1 95 ? 34.001 3.346 -44.217 1.00 97.38 95 ALA A CA 1
ATOM 726 C C . ALA A 1 95 ? 33.905 4.333 -45.395 1.00 97.38 95 ALA A C 1
ATOM 728 O O . ALA A 1 95 ? 34.680 4.231 -46.347 1.00 97.38 95 ALA A O 1
ATOM 729 N N . VAL A 1 96 ? 33.004 5.321 -45.312 1.00 97.56 96 VAL A N 1
ATOM 730 C CA . VAL A 1 96 ? 32.887 6.387 -46.324 1.00 97.56 96 VAL A CA 1
ATOM 731 C C . VAL A 1 96 ? 34.189 7.183 -46.427 1.00 97.56 96 VAL A C 1
ATOM 733 O O . VAL A 1 96 ? 34.711 7.361 -47.527 1.00 97.56 96 VAL A O 1
ATOM 736 N N . LEU A 1 97 ? 34.751 7.615 -45.294 1.00 97.19 97 LEU A N 1
ATOM 737 C CA . LEU A 1 97 ? 36.015 8.358 -45.262 1.00 97.19 97 LEU A CA 1
ATOM 738 C C . LEU A 1 97 ? 37.174 7.547 -45.854 1.00 97.19 97 LEU A C 1
ATOM 740 O O . LEU A 1 97 ? 37.934 8.076 -46.664 1.00 97.19 97 LEU A O 1
ATOM 744 N N . ALA A 1 98 ? 37.283 6.261 -45.512 1.00 96.56 98 ALA A N 1
ATOM 745 C CA . ALA A 1 98 ? 38.297 5.376 -46.081 1.00 96.56 98 ALA A CA 1
ATOM 746 C C . ALA A 1 98 ? 38.164 5.259 -47.610 1.00 96.56 98 ALA A C 1
ATOM 748 O O . ALA A 1 98 ? 39.162 5.357 -48.323 1.00 96.56 98 ALA A O 1
ATOM 749 N N . GLY A 1 99 ? 36.937 5.118 -48.127 1.00 96.88 99 GLY A N 1
ATOM 750 C CA . GLY A 1 99 ? 36.673 5.081 -49.567 1.00 96.88 99 GLY A CA 1
ATOM 751 C C . GLY A 1 99 ? 37.097 6.363 -50.292 1.00 96.88 99 GLY A C 1
ATOM 752 O O . GLY A 1 99 ? 37.720 6.290 -51.352 1.00 96.88 99 GLY A O 1
ATOM 753 N N . ILE A 1 100 ? 36.826 7.530 -49.697 1.00 96.88 100 ILE A N 1
ATOM 754 C CA . ILE A 1 100 ? 37.248 8.831 -50.240 1.00 96.88 100 ILE A CA 1
ATOM 755 C C . ILE A 1 100 ? 38.778 8.922 -50.303 1.00 96.88 100 ILE A C 1
ATOM 757 O O . ILE A 1 100 ? 39.322 9.282 -51.345 1.00 96.88 100 ILE A O 1
ATOM 761 N N . ILE A 1 101 ? 39.482 8.554 -49.225 1.00 96.50 101 ILE A N 1
ATOM 762 C CA . ILE A 1 101 ? 40.955 8.584 -49.175 1.00 96.50 101 ILE A CA 1
ATOM 763 C C . ILE A 1 101 ? 41.557 7.700 -50.274 1.00 96.50 101 ILE A C 1
ATOM 765 O O . ILE A 1 101 ? 42.456 8.134 -50.993 1.00 96.50 101 ILE A O 1
ATOM 769 N N . ILE A 1 102 ? 41.037 6.480 -50.448 1.00 96.56 102 ILE A N 1
ATOM 770 C CA . ILE A 1 102 ? 41.502 5.549 -51.487 1.00 96.56 102 ILE A CA 1
ATOM 771 C C . ILE A 1 102 ? 41.291 6.133 -52.891 1.00 96.56 102 ILE A C 1
ATOM 773 O O . ILE A 1 102 ? 42.162 5.989 -53.749 1.00 96.56 102 ILE A O 1
ATOM 777 N N . ALA A 1 103 ? 40.155 6.789 -53.141 1.00 96.06 103 ALA A N 1
ATOM 778 C CA . ALA A 1 103 ? 39.873 7.412 -54.432 1.00 96.06 103 ALA A CA 1
ATOM 779 C C . ALA A 1 103 ? 40.839 8.568 -54.741 1.00 96.06 103 ALA A C 1
ATOM 781 O O . ALA A 1 103 ? 41.331 8.656 -55.863 1.00 96.06 103 ALA A O 1
ATOM 782 N N . VAL A 1 104 ? 41.153 9.407 -53.746 1.00 95.94 104 VAL A N 1
ATOM 783 C CA . VAL A 1 104 ? 42.115 10.513 -53.893 1.00 95.94 104 VAL A CA 1
ATOM 784 C C . VAL A 1 104 ? 43.523 9.989 -54.181 1.00 95.94 104 VAL A C 1
ATOM 786 O O . VAL A 1 104 ? 44.157 10.470 -55.113 1.00 95.94 104 VAL A O 1
ATOM 789 N N . LEU A 1 105 ? 43.983 8.961 -53.457 1.00 94.25 105 LEU A N 1
ATOM 790 C CA . LEU A 1 105 ? 45.306 8.353 -53.669 1.00 94.25 105 LEU A CA 1
ATOM 791 C C . LEU A 1 105 ? 45.485 7.734 -55.061 1.00 94.25 105 LEU A C 1
ATOM 793 O O . LEU A 1 105 ? 46.608 7.629 -55.534 1.00 94.25 105 LEU A O 1
ATOM 797 N N . LYS A 1 106 ? 44.402 7.297 -55.717 1.00 91.38 106 LYS A N 1
ATOM 798 C CA . LYS A 1 106 ? 44.459 6.798 -57.102 1.00 91.38 106 LYS A CA 1
ATOM 799 C C . LYS A 1 106 ? 44.501 7.909 -58.156 1.00 91.38 106 LYS A C 1
ATOM 801 O O . LYS A 1 106 ? 44.733 7.602 -59.322 1.00 91.38 106 LYS A O 1
ATOM 806 N N . LEU A 1 107 ? 44.204 9.152 -57.776 1.00 87.75 107 LEU A N 1
ATOM 807 C CA . LEU A 1 107 ? 44.104 10.295 -58.686 1.00 87.75 107 LEU A CA 1
ATO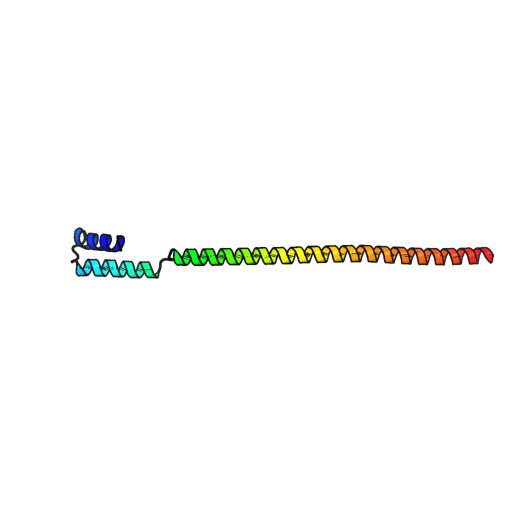M 808 C C . LEU A 1 107 ? 45.385 11.149 -58.731 1.00 87.75 107 LEU A C 1
ATOM 810 O O . LEU A 1 107 ? 45.552 11.921 -59.672 1.00 87.75 107 LEU A O 1
ATOM 814 N N . THR A 1 108 ? 46.242 11.030 -57.714 1.00 84.50 108 THR A N 1
ATOM 815 C CA . THR A 1 108 ? 47.569 11.664 -57.596 1.00 84.50 108 THR A CA 1
ATOM 816 C C . THR A 1 108 ? 48.670 10.740 -58.084 1.00 84.50 108 THR A C 1
ATOM 818 O O . THR A 1 108 ? 49.562 11.226 -58.809 1.00 84.50 108 THR A O 1
#